Protein AF-A0A1M5CY40-F1 (afdb_monomer_lite)

Organism: NCBI:txid1121884

Radius of gyration: 31.07 Å; chains: 1; bounding box: 68×67×83 Å

Secondary structure (DSSP, 8-state):
---HHHHHHHHHHHHHHHHHHHHHHHHHHHHHHHHHHHHHHHTSHHHHHHHHHHHHHHHHHTTTTTT-HHHHHHHHHHHHHHHHHHHHHHHHHHHHHHHHHHHHHHHHHHH-TTS-TTSTTGGGS-HHHHHHHHHHHHHHHHHHHHS--TT----HHHHHHHHHHHHHHHHHHHHHHHHT-

pLDDT: mean 73.7, std 12.17, range [43.84, 93.0]

Sequence (181 aa):
MANPNNLEHNIEDEIRSEQIKKGKKGFKARFEKIAAAVTKVTGSSSAFLVAVAIILIWAFTGPIFHYSDTWQLVINTGTTIITFLMVFIIQQSQNKDSLAIQLKLNELIASDERASNRLIVVEDLTQDELELLKKFYIRLSDLAKTENDLHSSHSVDEASDLHQYKRNSHQARIELMKKKS

Foldseek 3Di:
DDDPVVVVVVVVVVVVVVVVVVVVVVVVVVLLVVLVVVCVQCPDPVNVVVVVVVVVVLVVCCVVVVVDPVSVCVVVVVVVVVVVVVVVSVVSVVVVVVVVVLVVVLVVLVPDQLRPNVVSCLPVDDPVRNVVVVVVVVVVVVVVVVPPDPPPRCTVVNVVVVVVVVVVVVVVVVVVVVVVD

Structure (mmCIF, N/CA/C/O backbone):
data_AF-A0A1M5CY40-F1
#
_entry.id   AF-A0A1M5CY40-F1
#
loop_
_atom_site.group_PDB
_atom_site.id
_atom_site.type_symbol
_atom_site.label_atom_id
_atom_site.label_alt_id
_atom_site.label_comp_id
_atom_site.label_asym_id
_atom_site.label_entity_id
_atom_site.label_seq_id
_atom_site.pdbx_PDB_ins_code
_atom_site.Cartn_x
_atom_site.Cartn_y
_atom_site.Cartn_z
_atom_site.occupancy
_atom_site.B_iso_or_equiv
_atom_site.auth_seq_id
_atom_site.auth_comp_id
_atom_site.auth_asym_id
_atom_site.auth_atom_id
_atom_site.pdbx_PDB_model_num
ATOM 1 N N . MET A 1 1 ? -27.998 46.187 10.636 1.00 48.25 1 MET A N 1
ATOM 2 C CA . MET A 1 1 ? -27.852 46.144 9.164 1.00 48.25 1 MET A CA 1
ATOM 3 C C . MET A 1 1 ? -26.594 45.354 8.851 1.00 48.25 1 MET A C 1
ATOM 5 O O . MET A 1 1 ? -25.534 45.754 9.312 1.00 48.25 1 MET A O 1
ATOM 9 N N . ALA A 1 2 ? -26.711 44.200 8.187 1.00 52.41 2 ALA A N 1
ATOM 10 C CA . ALA A 1 2 ? -25.548 43.425 7.751 1.00 52.41 2 ALA A CA 1
ATOM 11 C C . ALA A 1 2 ? -24.832 44.181 6.619 1.00 52.41 2 ALA A C 1
ATOM 13 O O . ALA A 1 2 ? -25.490 44.675 5.706 1.00 52.41 2 ALA A O 1
ATOM 14 N N . ASN A 1 3 ? -23.508 44.316 6.715 1.00 56.00 3 ASN A N 1
ATOM 15 C CA . ASN A 1 3 ? -22.678 44.965 5.702 1.00 56.00 3 ASN A CA 1
ATOM 16 C C . ASN A 1 3 ? -22.689 44.116 4.411 1.00 56.00 3 ASN A C 1
ATOM 18 O O . ASN A 1 3 ? -22.283 42.953 4.490 1.00 56.00 3 ASN A O 1
ATOM 22 N N . PRO A 1 4 ? -23.114 44.647 3.249 1.00 60.84 4 PRO A N 1
ATOM 23 C CA . PRO A 1 4 ? -23.177 43.883 1.998 1.00 60.84 4 PRO A CA 1
ATOM 24 C C . PRO A 1 4 ? -21.822 43.283 1.580 1.00 60.84 4 PRO A C 1
ATOM 26 O O . PRO A 1 4 ? -21.800 42.186 1.031 1.00 60.84 4 PRO A O 1
ATOM 29 N N . ASN A 1 5 ? -20.697 43.907 1.955 1.00 60.19 5 ASN A N 1
ATOM 30 C CA . ASN A 1 5 ? -19.352 43.387 1.665 1.00 60.19 5 ASN A CA 1
ATOM 31 C C . ASN A 1 5 ? -19.005 42.101 2.447 1.00 60.19 5 ASN A C 1
ATOM 33 O O . ASN A 1 5 ? -18.151 41.332 2.015 1.00 60.19 5 ASN A O 1
ATOM 37 N N . ASN A 1 6 ? -19.661 41.836 3.586 1.00 61.00 6 ASN A N 1
ATOM 38 C CA . ASN A 1 6 ? -19.432 40.612 4.368 1.00 61.00 6 ASN A CA 1
ATOM 39 C C . ASN A 1 6 ? -20.199 39.404 3.803 1.00 61.00 6 ASN A C 1
ATOM 41 O O . ASN A 1 6 ? -19.841 38.269 4.110 1.00 61.00 6 ASN A O 1
ATOM 45 N N . LEU A 1 7 ? -21.262 39.629 3.016 1.00 60.78 7 LEU A N 1
ATOM 46 C CA . LEU A 1 7 ? -22.018 38.539 2.394 1.00 60.78 7 LEU A CA 1
ATOM 47 C C . LEU A 1 7 ? -21.285 37.972 1.176 1.00 60.78 7 LEU A C 1
ATOM 49 O O . LEU A 1 7 ? -21.207 36.755 1.053 1.00 60.78 7 LEU A O 1
ATOM 53 N N . GLU A 1 8 ? -20.711 38.818 0.317 1.00 65.88 8 GLU A N 1
ATOM 54 C CA . GLU A 1 8 ? -19.953 38.340 -0.850 1.00 65.88 8 GLU A CA 1
ATOM 55 C C . GLU A 1 8 ? -18.696 37.565 -0.432 1.00 65.88 8 GLU A C 1
ATOM 57 O O . GLU A 1 8 ? -18.453 36.474 -0.944 1.00 65.88 8 GLU A O 1
ATOM 62 N N . HIS A 1 9 ? -17.963 38.050 0.578 1.00 64.06 9 HIS A N 1
ATOM 63 C CA . HIS A 1 9 ? -16.757 37.375 1.065 1.00 64.06 9 HIS A CA 1
ATOM 64 C C . HIS A 1 9 ? -17.046 35.984 1.668 1.00 64.06 9 HIS A C 1
ATOM 66 O O . HIS A 1 9 ? -16.339 35.024 1.365 1.00 64.06 9 HIS A O 1
ATOM 72 N N . ASN A 1 10 ? -18.131 35.836 2.442 1.00 71.06 10 ASN A N 1
ATOM 73 C CA . ASN A 1 10 ? -18.542 34.536 2.991 1.00 71.06 10 ASN A CA 1
ATOM 74 C C . ASN A 1 10 ? -18.986 33.544 1.902 1.00 71.06 10 ASN A C 1
ATOM 76 O O . ASN A 1 10 ? -18.723 32.348 2.023 1.00 71.06 10 ASN A O 1
ATOM 80 N N . ILE A 1 11 ? -19.652 34.024 0.846 1.00 75.12 11 ILE A N 1
ATOM 81 C CA . ILE A 1 11 ? -20.111 33.175 -0.262 1.00 75.12 11 ILE A CA 1
ATOM 82 C C . ILE A 1 11 ? -18.916 32.682 -1.090 1.00 75.12 11 ILE A C 1
ATOM 84 O O . ILE A 1 11 ? -18.871 31.507 -1.457 1.00 75.12 11 ILE A O 1
ATOM 88 N N . GLU A 1 12 ? -17.918 33.530 -1.348 1.00 76.06 12 GLU A N 1
ATOM 89 C CA . GLU A 1 12 ? -16.687 33.117 -2.034 1.00 76.06 12 GLU A CA 1
ATOM 90 C C . GLU A 1 12 ? -15.899 32.070 -1.236 1.00 76.06 12 GLU A C 1
ATOM 92 O O . GLU A 1 12 ? -15.433 31.080 -1.812 1.00 76.06 12 GLU A O 1
ATOM 97 N N . ASP A 1 13 ? -15.797 32.232 0.085 1.00 76.12 13 ASP A N 1
ATOM 98 C CA . ASP A 1 13 ? -15.122 31.272 0.962 1.00 76.12 13 ASP A CA 1
ATOM 99 C C . ASP A 1 13 ? -15.877 29.939 1.060 1.00 76.12 13 ASP A C 1
ATOM 101 O O . ASP A 1 13 ? -15.258 28.867 1.027 1.00 76.12 13 ASP A O 1
ATOM 105 N N . GLU A 1 14 ? -17.211 29.967 1.100 1.00 75.62 14 GLU A N 1
ATOM 106 C CA . GLU A 1 14 ? -18.039 28.762 1.103 1.00 75.62 14 GLU A CA 1
ATOM 107 C C . GLU A 1 14 ? -17.918 28.000 -0.226 1.00 75.62 14 GLU A C 1
ATOM 109 O O . GLU A 1 14 ? -17.617 26.800 -0.217 1.00 75.62 14 GLU A O 1
ATOM 114 N N . ILE A 1 15 ? -18.007 28.696 -1.368 1.00 77.25 15 ILE A N 1
ATOM 115 C CA . ILE A 1 15 ? -17.798 28.118 -2.705 1.00 77.25 15 ILE A CA 1
ATOM 116 C C . ILE A 1 15 ? -16.379 27.552 -2.827 1.00 77.25 15 ILE A C 1
ATOM 118 O O . ILE A 1 15 ? -16.199 26.423 -3.293 1.00 77.25 15 ILE A O 1
ATOM 122 N N . ARG A 1 16 ? -15.355 28.278 -2.367 1.00 75.50 16 ARG A N 1
ATOM 123 C CA . ARG A 1 16 ? -13.962 27.811 -2.374 1.00 75.50 16 ARG A CA 1
ATOM 124 C C . ARG A 1 16 ? -13.783 26.562 -1.509 1.00 75.50 16 ARG A C 1
ATOM 126 O O . ARG A 1 16 ? -13.096 25.627 -1.928 1.00 75.50 16 ARG A O 1
ATOM 133 N N . SER A 1 17 ? -14.421 26.503 -0.341 1.00 74.12 17 SER A N 1
ATOM 134 C CA . SER A 1 17 ? -14.363 25.347 0.560 1.00 74.12 17 SER A CA 1
ATOM 135 C C . SER A 1 17 ? -15.046 24.101 -0.030 1.00 74.12 17 SER A C 1
ATOM 137 O O . SER A 1 17 ? -14.496 22.996 0.050 1.00 74.12 17 SER A O 1
ATOM 139 N N . GLU A 1 18 ? -16.187 24.279 -0.704 1.00 72.31 18 GLU A N 1
ATOM 140 C CA . GLU A 1 18 ? -16.930 23.246 -1.438 1.00 72.31 18 GLU A CA 1
ATOM 141 C C . GLU A 1 18 ? -16.111 22.698 -2.618 1.00 72.31 18 GLU A C 1
ATOM 143 O O . GLU A 1 18 ? -15.979 21.480 -2.783 1.00 72.31 18 GLU A O 1
ATOM 148 N N . GLN A 1 19 ? -15.481 23.581 -3.401 1.00 72.00 19 GLN A N 1
ATOM 149 C CA . GLN A 1 19 ? -14.626 23.205 -4.533 1.00 72.00 19 GLN A CA 1
ATOM 150 C C . GLN A 1 19 ? -13.379 22.432 -4.072 1.00 72.00 19 GLN A C 1
ATOM 152 O O . GLN A 1 19 ? -13.057 21.379 -4.632 1.00 72.00 19 GLN A O 1
ATOM 157 N N . ILE A 1 20 ? -12.715 22.876 -2.996 1.00 73.44 20 ILE A N 1
ATOM 158 C CA . ILE A 1 20 ? -11.560 22.171 -2.412 1.00 73.44 20 ILE A CA 1
ATOM 159 C C . ILE A 1 20 ? -11.973 20.790 -1.877 1.00 73.44 20 ILE A C 1
ATOM 161 O O . ILE A 1 20 ? -11.262 19.803 -2.103 1.00 73.44 20 ILE A O 1
ATOM 165 N N . LYS A 1 21 ? -13.128 20.679 -1.204 1.00 68.94 21 LYS A N 1
ATOM 166 C CA . LYS A 1 21 ? -13.664 19.389 -0.730 1.00 68.94 21 LYS A CA 1
ATOM 167 C C . LYS A 1 21 ? -13.985 18.444 -1.888 1.00 68.94 21 LYS A C 1
ATOM 169 O O . LYS A 1 21 ? -13.629 17.265 -1.807 1.00 68.94 21 LYS A O 1
ATOM 174 N N . LYS A 1 22 ? -14.608 18.931 -2.968 1.00 68.06 22 LYS A N 1
ATOM 175 C CA . LYS A 1 22 ? -14.892 18.130 -4.174 1.00 68.06 22 LYS A CA 1
ATOM 176 C C . LYS A 1 22 ? -13.614 17.654 -4.861 1.00 68.06 22 LYS A C 1
ATOM 178 O O . LYS A 1 22 ? -13.514 16.466 -5.169 1.00 68.06 22 LYS A O 1
ATOM 183 N N . GLY A 1 23 ? -12.616 18.525 -5.021 1.00 70.06 23 GLY A N 1
ATOM 184 C CA . GLY A 1 23 ? -11.314 18.170 -5.596 1.00 70.06 23 GLY A CA 1
ATOM 185 C C . GLY A 1 23 ? -10.588 17.087 -4.792 1.00 70.06 23 GLY A C 1
ATOM 186 O O . GLY A 1 23 ? -10.154 16.078 -5.354 1.00 70.06 23 GLY A O 1
ATOM 187 N N . LYS A 1 24 ? -10.543 17.229 -3.459 1.00 69.31 24 LYS A N 1
ATOM 188 C CA . LYS A 1 24 ? -9.959 16.218 -2.558 1.00 69.31 24 LYS A CA 1
ATOM 189 C C . LYS A 1 24 ? -10.721 14.889 -2.595 1.00 69.31 24 LYS A C 1
ATOM 191 O O . LYS A 1 24 ? -10.084 13.838 -2.660 1.00 69.31 24 LYS A O 1
ATOM 196 N N . LYS A 1 25 ? -12.062 14.911 -2.606 1.00 71.31 25 LYS A N 1
ATOM 197 C CA . LYS A 1 25 ? -12.888 13.694 -2.746 1.00 71.31 25 LYS A CA 1
ATOM 198 C C . LYS A 1 25 ? -12.638 12.987 -4.081 1.00 71.31 25 LYS A C 1
ATOM 200 O O . LYS A 1 25 ? -12.481 11.770 -4.096 1.00 71.31 25 LYS A O 1
ATOM 205 N N . GLY A 1 26 ? -12.553 13.736 -5.181 1.00 77.31 26 GLY A N 1
ATOM 206 C CA . GLY A 1 26 ? -12.297 13.189 -6.515 1.00 77.31 26 GLY A CA 1
ATOM 207 C C . GLY A 1 26 ? -10.915 12.544 -6.639 1.00 77.31 26 GLY A C 1
ATOM 208 O O . GLY A 1 26 ? -10.803 11.418 -7.125 1.00 77.31 26 GLY A O 1
ATOM 209 N N . PHE A 1 27 ? -9.868 13.216 -6.151 1.00 79.12 27 PHE A N 1
ATOM 210 C CA . PHE A 1 27 ? -8.512 12.661 -6.140 1.00 79.12 27 PHE A CA 1
ATOM 211 C C . PHE A 1 27 ? -8.423 11.401 -5.275 1.00 79.12 27 PHE A C 1
ATOM 213 O O . PHE A 1 27 ? -7.937 10.376 -5.750 1.00 79.12 27 PHE A O 1
ATOM 220 N N . LYS A 1 28 ? -8.972 11.440 -4.051 1.00 77.25 28 LYS A N 1
ATOM 221 C CA . LYS A 1 28 ? -9.004 10.285 -3.146 1.00 77.25 28 LYS A CA 1
ATOM 222 C C . LYS A 1 28 ? -9.716 9.096 -3.794 1.00 77.25 28 LYS A C 1
ATOM 224 O O . LYS A 1 28 ? -9.149 8.015 -3.852 1.00 77.25 28 LYS A O 1
ATOM 229 N N . ALA A 1 29 ? -10.898 9.298 -4.377 1.00 80.62 29 ALA A N 1
ATOM 230 C CA . ALA A 1 29 ? -11.647 8.225 -5.034 1.00 80.62 29 ALA A CA 1
ATOM 231 C C . ALA A 1 29 ? -10.897 7.609 -6.232 1.00 80.62 29 ALA A C 1
ATOM 233 O O . ALA A 1 29 ? -10.952 6.398 -6.448 1.00 80.62 29 ALA A O 1
ATOM 234 N N . ARG A 1 30 ? -10.182 8.421 -7.021 1.00 81.00 30 ARG A N 1
ATOM 235 C CA . ARG A 1 30 ? -9.355 7.924 -8.133 1.00 81.00 30 ARG A CA 1
ATOM 236 C C . ARG A 1 30 ? -8.141 7.151 -7.631 1.00 81.00 30 ARG A C 1
ATOM 238 O O . ARG A 1 30 ? -7.876 6.069 -8.143 1.00 81.00 30 ARG A O 1
ATOM 245 N N . PHE A 1 31 ? -7.446 7.682 -6.629 1.00 80.12 31 PHE A N 1
ATOM 246 C CA . PHE A 1 31 ? -6.312 7.013 -6.000 1.00 80.12 31 PHE A CA 1
ATOM 247 C C . PHE A 1 31 ? -6.728 5.671 -5.395 1.00 80.12 31 PHE A C 1
ATOM 249 O O . PHE A 1 31 ? -6.074 4.666 -5.631 1.00 80.12 31 PHE A O 1
ATOM 256 N N . GLU A 1 32 ? -7.873 5.620 -4.716 1.00 79.31 32 GLU A N 1
ATOM 257 C CA . GLU A 1 32 ? -8.430 4.387 -4.164 1.00 79.31 32 GLU A CA 1
ATOM 258 C C . GLU A 1 32 ? -8.754 3.342 -5.241 1.00 79.31 32 GLU A C 1
ATOM 260 O O . GLU A 1 32 ? -8.458 2.164 -5.049 1.00 79.31 32 GLU A O 1
ATOM 265 N N . LYS A 1 33 ? -9.327 3.754 -6.382 1.00 81.12 33 LYS A N 1
ATOM 266 C CA . LYS A 1 33 ? -9.580 2.849 -7.516 1.00 81.12 33 LYS A CA 1
ATOM 267 C C . LYS A 1 33 ? -8.284 2.316 -8.124 1.00 81.12 33 LYS A C 1
ATOM 269 O O . LYS A 1 33 ? -8.211 1.132 -8.439 1.00 81.12 33 LYS A O 1
ATOM 274 N N . ILE A 1 34 ? -7.275 3.174 -8.283 1.00 82.06 34 ILE A N 1
ATOM 275 C CA . ILE A 1 34 ? -5.963 2.783 -8.812 1.00 82.06 34 ILE A CA 1
ATOM 276 C C . ILE A 1 34 ? -5.267 1.837 -7.835 1.00 82.06 34 ILE A C 1
ATOM 278 O O . ILE A 1 34 ? -4.822 0.780 -8.257 1.00 82.06 34 ILE A O 1
ATOM 282 N N . ALA A 1 35 ? -5.227 2.169 -6.545 1.00 79.75 35 ALA A N 1
ATOM 283 C CA . ALA A 1 35 ? -4.622 1.327 -5.520 1.00 79.75 35 ALA A CA 1
ATOM 284 C C . ALA A 1 35 ? -5.275 -0.062 -5.490 1.00 79.75 35 ALA A C 1
ATOM 286 O O . ALA A 1 35 ? -4.572 -1.061 -5.578 1.00 79.75 35 ALA A O 1
ATOM 287 N N . ALA A 1 36 ? -6.611 -0.137 -5.485 1.00 78.88 36 ALA A N 1
ATOM 288 C CA . ALA A 1 36 ? -7.328 -1.411 -5.521 1.00 78.88 36 ALA A CA 1
ATOM 289 C C . ALA A 1 36 ? -7.040 -2.222 -6.798 1.00 78.88 36 ALA A C 1
ATOM 291 O O . ALA A 1 36 ? -6.854 -3.437 -6.734 1.00 78.88 36 ALA A O 1
ATOM 292 N N . ALA A 1 37 ? -6.980 -1.562 -7.960 1.00 80.19 37 ALA A N 1
ATOM 293 C CA . ALA A 1 37 ? -6.647 -2.216 -9.222 1.00 80.19 37 ALA A CA 1
ATOM 294 C C . ALA A 1 37 ? -5.202 -2.731 -9.234 1.00 80.19 37 ALA A C 1
ATOM 296 O O . ALA A 1 37 ? -4.975 -3.877 -9.614 1.00 80.19 37 ALA A O 1
ATOM 297 N N . VAL A 1 38 ? -4.244 -1.916 -8.779 1.00 80.38 38 VAL A N 1
ATOM 298 C CA . VAL A 1 38 ? -2.833 -2.297 -8.682 1.00 80.38 38 VAL A CA 1
ATOM 299 C C . VAL A 1 38 ? -2.688 -3.481 -7.739 1.00 80.38 38 VAL A C 1
ATOM 301 O O . VAL A 1 38 ? -2.195 -4.501 -8.195 1.00 80.38 38 VAL A O 1
ATOM 304 N N . THR A 1 39 ? -3.199 -3.410 -6.505 1.00 78.94 39 THR A N 1
ATOM 305 C CA . THR A 1 39 ? -3.135 -4.512 -5.527 1.00 78.94 39 THR A CA 1
ATOM 306 C C . THR A 1 39 ? -3.729 -5.810 -6.079 1.00 78.94 39 THR A C 1
ATOM 308 O O . THR A 1 39 ? -3.145 -6.880 -5.916 1.00 78.94 39 THR A O 1
ATOM 311 N N . LYS A 1 40 ? -4.865 -5.735 -6.788 1.00 79.62 40 LYS A N 1
ATOM 312 C CA . LYS A 1 40 ? -5.484 -6.910 -7.417 1.00 79.62 40 LYS A CA 1
ATOM 313 C C . LYS A 1 40 ? -4.603 -7.507 -8.516 1.00 79.62 40 LYS A C 1
ATOM 315 O O . LYS A 1 40 ? -4.522 -8.727 -8.638 1.00 79.62 40 LYS A O 1
ATOM 320 N N . VAL A 1 41 ? -3.974 -6.661 -9.329 1.00 79.56 41 VAL A N 1
ATOM 321 C CA . VAL A 1 41 ? -3.094 -7.106 -10.411 1.00 79.56 41 VAL A CA 1
ATOM 322 C C . VAL A 1 41 ? -1.806 -7.684 -9.835 1.00 79.56 41 VAL A C 1
ATOM 324 O O . VAL A 1 41 ? -1.514 -8.840 -10.125 1.00 79.56 41 VAL A O 1
ATOM 327 N N . THR A 1 42 ? -1.074 -6.957 -8.985 1.00 78.88 42 THR A N 1
ATOM 328 C CA . THR A 1 42 ? 0.197 -7.425 -8.402 1.00 78.88 42 THR A CA 1
ATOM 329 C C . THR A 1 42 ? 0.043 -8.654 -7.509 1.00 78.88 42 THR A C 1
ATOM 331 O O . THR A 1 42 ? 0.986 -9.431 -7.418 1.00 78.88 42 THR A O 1
ATOM 334 N N . GLY A 1 43 ? -1.126 -8.881 -6.902 1.00 73.81 43 GLY A N 1
ATOM 335 C CA . GLY A 1 43 ? -1.415 -10.098 -6.134 1.00 73.81 43 GLY A CA 1
ATOM 336 C C . GLY A 1 43 ? -1.767 -11.337 -6.973 1.00 73.81 43 GLY A C 1
ATOM 337 O O . GLY A 1 43 ? -1.904 -12.425 -6.419 1.00 73.81 43 GLY A O 1
ATOM 338 N N . SER A 1 44 ? -1.944 -11.207 -8.292 1.00 83.12 44 SER A N 1
ATOM 339 C CA . SER A 1 44 ? -2.350 -12.320 -9.163 1.00 83.12 44 SER A CA 1
ATOM 340 C C . SER A 1 44 ? -1.165 -13.175 -9.635 1.00 83.12 44 SER A C 1
ATOM 342 O O . SER A 1 44 ? -0.093 -12.657 -9.952 1.00 83.12 44 SER A O 1
ATOM 344 N N . SER A 1 45 ? -1.375 -14.488 -9.794 1.00 82.50 45 SER A N 1
ATOM 345 C CA . SER A 1 45 ? -0.359 -15.410 -10.337 1.00 82.50 45 SER A CA 1
ATOM 346 C C . SER A 1 45 ? 0.125 -15.010 -11.739 1.00 82.50 45 SER A C 1
ATOM 348 O O . SER A 1 45 ? 1.289 -15.207 -12.078 1.00 82.50 45 SER A O 1
ATOM 350 N N . SER A 1 46 ? -0.743 -14.391 -12.546 1.00 83.50 46 SER A N 1
ATOM 351 C CA . SER A 1 46 ? -0.390 -13.853 -13.864 1.00 83.50 46 SER A CA 1
ATOM 352 C C . SER A 1 46 ? 0.597 -12.686 -13.797 1.00 83.50 46 SER A C 1
ATOM 354 O O . SER A 1 46 ? 1.476 -12.591 -14.649 1.00 83.50 46 SER A O 1
ATOM 356 N N . ALA A 1 47 ? 0.497 -11.809 -12.793 1.00 85.62 47 ALA A N 1
ATOM 357 C CA . ALA A 1 47 ? 1.412 -10.675 -12.670 1.00 85.62 47 ALA A CA 1
ATOM 358 C C . ALA A 1 47 ? 2.826 -11.110 -12.289 1.00 85.62 47 ALA A C 1
ATOM 360 O O . ALA A 1 47 ? 3.789 -10.535 -12.790 1.00 85.62 47 ALA A O 1
ATOM 361 N N . PHE A 1 48 ? 2.957 -12.161 -11.475 1.00 84.38 48 PHE A N 1
ATOM 362 C CA . PHE A 1 48 ? 4.256 -12.764 -11.189 1.00 84.38 48 PHE A CA 1
ATOM 363 C C . PHE A 1 48 ? 4.934 -13.263 -12.471 1.00 84.38 48 PHE A C 1
ATOM 365 O O . PHE A 1 48 ? 6.097 -12.951 -12.718 1.00 84.38 48 PHE A O 1
ATOM 372 N N . LEU A 1 49 ? 4.191 -13.967 -13.331 1.00 89.75 49 LEU A N 1
ATOM 373 C CA . LEU A 1 49 ? 4.723 -14.471 -14.598 1.00 89.75 49 LEU A CA 1
ATOM 374 C C . LEU A 1 49 ? 5.178 -13.331 -15.525 1.00 89.75 49 LEU A C 1
ATOM 376 O O . LEU A 1 49 ? 6.247 -13.410 -16.126 1.00 89.75 49 LEU A O 1
ATOM 380 N N . VAL A 1 50 ? 4.400 -12.247 -15.598 1.00 88.94 50 VAL A N 1
ATOM 381 C CA . VAL A 1 50 ? 4.759 -11.040 -16.362 1.00 88.94 50 VAL A CA 1
ATOM 382 C C . VAL A 1 50 ? 6.006 -10.366 -15.784 1.00 88.94 50 VAL A C 1
ATOM 384 O O . VAL A 1 50 ? 6.897 -9.996 -16.543 1.00 88.94 50 VAL A O 1
ATOM 387 N N . ALA A 1 51 ? 6.112 -10.240 -14.459 1.00 86.81 51 ALA A N 1
ATOM 388 C CA . ALA A 1 51 ? 7.285 -9.658 -13.808 1.00 86.81 51 ALA A CA 1
ATOM 389 C C . ALA A 1 51 ? 8.557 -10.471 -14.098 1.00 86.81 51 ALA A C 1
ATOM 391 O O . ALA A 1 51 ? 9.585 -9.902 -14.461 1.00 86.81 51 ALA A O 1
ATOM 392 N N . VAL A 1 52 ? 8.472 -11.803 -14.022 1.00 91.44 52 VAL A N 1
ATOM 393 C CA . VAL A 1 52 ? 9.577 -12.699 -14.388 1.00 91.44 52 VAL A CA 1
ATOM 394 C C . VAL A 1 52 ? 9.946 -12.536 -15.863 1.00 91.44 52 VAL A C 1
ATOM 396 O O . VAL A 1 52 ? 11.125 -12.401 -16.180 1.00 91.44 52 VAL A O 1
ATOM 399 N N . ALA A 1 53 ? 8.965 -12.476 -16.768 1.00 92.62 53 ALA A N 1
ATOM 400 C CA . ALA A 1 53 ? 9.222 -12.259 -18.191 1.00 92.62 53 ALA A CA 1
ATOM 401 C C . ALA A 1 53 ? 9.936 -10.922 -18.459 1.00 92.62 53 ALA A C 1
ATOM 403 O O . ALA A 1 53 ? 10.873 -10.882 -19.254 1.00 92.62 53 ALA A O 1
ATOM 404 N N . ILE A 1 54 ? 9.549 -9.846 -17.766 1.00 90.62 54 ILE A N 1
ATOM 405 C CA . ILE A 1 54 ? 10.214 -8.537 -17.860 1.00 90.62 54 ILE A CA 1
ATOM 406 C C . ILE A 1 54 ? 11.680 -8.637 -17.420 1.00 90.62 54 ILE A C 1
ATOM 408 O O . ILE A 1 54 ? 12.559 -8.151 -18.132 1.00 90.62 54 ILE A O 1
ATOM 412 N N . ILE A 1 55 ? 11.957 -9.300 -16.291 1.00 90.69 55 ILE A N 1
ATOM 413 C CA . ILE A 1 55 ? 13.327 -9.505 -15.793 1.00 90.69 55 ILE A CA 1
ATOM 414 C C . ILE A 1 55 ? 14.155 -10.313 -16.799 1.00 90.69 55 ILE A C 1
ATOM 416 O O . ILE A 1 55 ? 15.304 -9.965 -17.064 1.00 90.69 55 ILE A O 1
ATOM 420 N N . LEU A 1 56 ? 13.572 -11.354 -17.401 1.00 93.00 56 LEU A N 1
ATOM 421 C CA . LEU A 1 56 ? 14.243 -12.163 -18.418 1.00 93.00 56 LEU A CA 1
ATOM 422 C C . LEU A 1 56 ? 14.558 -11.349 -19.679 1.00 93.00 56 LEU A C 1
ATOM 424 O O . LEU A 1 56 ? 15.695 -11.373 -20.141 1.00 93.00 56 LEU A O 1
ATOM 428 N N . ILE A 1 57 ? 13.594 -10.594 -20.216 1.00 92.00 57 ILE A N 1
ATOM 429 C CA . ILE A 1 57 ? 13.801 -9.731 -21.394 1.00 92.00 57 ILE A CA 1
ATOM 430 C C . ILE A 1 57 ? 14.905 -8.705 -21.125 1.00 92.00 57 ILE A C 1
ATOM 432 O O . ILE A 1 57 ? 15.783 -8.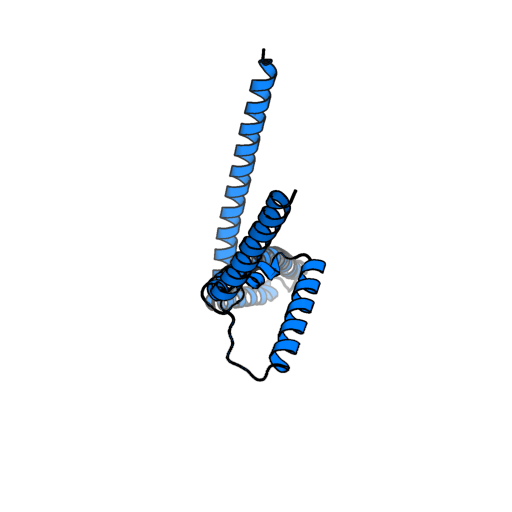492 -21.965 1.00 92.00 57 ILE A O 1
ATOM 436 N N . TRP A 1 58 ? 14.887 -8.087 -19.944 1.00 89.56 58 TRP A N 1
ATOM 437 C CA . TRP A 1 58 ? 15.935 -7.165 -19.529 1.00 89.56 58 TRP A CA 1
ATOM 438 C C . TRP A 1 58 ? 17.302 -7.863 -19.472 1.00 89.56 58 TRP A C 1
ATOM 440 O O . TRP A 1 58 ? 18.251 -7.393 -20.096 1.00 89.56 58 TRP A O 1
ATOM 450 N N . ALA A 1 59 ? 17.397 -9.033 -18.833 1.00 88.75 59 ALA A N 1
ATOM 451 C CA . ALA A 1 59 ? 18.639 -9.801 -18.745 1.00 88.75 59 ALA A CA 1
ATOM 452 C C . ALA A 1 59 ? 19.193 -10.192 -20.128 1.00 88.75 59 ALA A C 1
ATOM 454 O O . ALA A 1 59 ? 20.394 -10.061 -20.365 1.00 88.75 59 ALA A O 1
ATOM 455 N N . PHE A 1 60 ? 18.329 -10.603 -21.064 1.00 92.12 60 PHE A N 1
ATOM 456 C CA . PHE A 1 60 ? 18.716 -10.950 -22.438 1.00 92.12 60 PHE A CA 1
ATOM 457 C C . PHE A 1 60 ? 19.105 -9.745 -23.296 1.00 92.12 60 PHE A C 1
ATOM 459 O O . PHE A 1 60 ? 19.868 -9.898 -24.248 1.00 92.12 60 PHE A O 1
ATOM 466 N N . THR A 1 61 ? 18.617 -8.546 -22.976 1.00 89.12 61 THR A N 1
ATOM 467 C CA . THR A 1 61 ? 19.067 -7.314 -23.641 1.00 89.12 61 THR A CA 1
ATOM 468 C C . THR A 1 61 ? 20.411 -6.817 -23.094 1.00 89.12 61 THR A C 1
ATOM 470 O O . THR A 1 61 ? 21.109 -6.091 -23.797 1.00 89.12 61 THR A O 1
ATOM 473 N N . GLY A 1 62 ? 20.844 -7.270 -21.912 1.00 87.81 62 GLY A N 1
ATOM 474 C CA . GLY A 1 62 ? 22.139 -6.925 -21.303 1.00 87.81 62 GLY A CA 1
ATOM 475 C C . GLY A 1 62 ? 23.371 -7.129 -22.200 1.00 87.81 62 GLY A C 1
ATOM 476 O O . GLY A 1 62 ? 24.139 -6.178 -22.357 1.00 87.81 62 GLY A O 1
ATOM 477 N N . PRO A 1 63 ? 23.553 -8.295 -22.854 1.00 87.38 63 PRO A N 1
ATOM 478 C CA . PRO A 1 63 ? 24.657 -8.537 -23.786 1.00 87.38 63 PRO A CA 1
ATOM 479 C C . PRO A 1 63 ? 24.709 -7.558 -24.965 1.00 87.38 63 PRO A C 1
ATOM 481 O O . PRO A 1 63 ? 25.793 -7.154 -25.375 1.00 87.38 63 PRO A O 1
ATOM 484 N N . ILE A 1 64 ? 23.551 -7.124 -25.481 1.00 89.94 64 ILE A N 1
ATOM 485 C CA . ILE A 1 64 ? 23.470 -6.148 -26.583 1.00 89.94 64 ILE A CA 1
ATOM 486 C C . ILE A 1 64 ? 24.034 -4.797 -26.121 1.00 89.94 64 ILE A C 1
ATOM 488 O O . ILE A 1 64 ? 24.813 -4.158 -26.826 1.00 89.94 64 ILE A O 1
ATOM 492 N N . PHE A 1 65 ? 23.706 -4.393 -24.893 1.00 84.56 65 PHE A N 1
ATOM 493 C CA . PHE A 1 65 ? 24.168 -3.146 -24.277 1.00 84.56 65 PHE A CA 1
ATOM 494 C C . PHE A 1 65 ? 25.482 -3.284 -23.498 1.00 84.56 65 PHE A C 1
ATOM 496 O O . PHE A 1 65 ? 25.841 -2.365 -22.759 1.00 84.56 65 PHE A O 1
ATOM 503 N N . HIS A 1 66 ? 26.188 -4.411 -23.650 1.00 87.12 66 HIS A N 1
ATOM 504 C CA . HIS A 1 66 ? 27.477 -4.686 -23.008 1.00 87.12 66 HIS A CA 1
ATOM 505 C C . HIS A 1 66 ? 27.441 -4.523 -21.478 1.00 87.12 66 HIS A C 1
ATOM 507 O O . HIS A 1 66 ? 28.440 -4.153 -20.869 1.00 87.12 66 HIS A O 1
ATOM 513 N N . TYR A 1 67 ? 26.278 -4.760 -20.858 1.00 83.44 67 TYR A N 1
ATOM 514 C CA . TYR A 1 67 ? 26.051 -4.535 -19.425 1.00 83.44 67 TYR A CA 1
ATOM 515 C C . TYR A 1 67 ? 26.472 -3.133 -18.938 1.00 83.44 67 TYR A C 1
ATOM 517 O O . TYR A 1 67 ? 26.950 -2.980 -17.813 1.00 83.44 67 TYR A O 1
ATOM 525 N N . SER A 1 68 ? 26.287 -2.114 -19.784 1.00 88.19 68 SER A N 1
ATOM 526 C CA . SER A 1 68 ? 26.690 -0.730 -19.505 1.00 88.19 68 SER A CA 1
ATOM 527 C C . SER A 1 68 ? 26.069 -0.146 -18.231 1.00 88.19 68 SER A C 1
ATOM 529 O O . SER A 1 68 ? 24.987 -0.548 -17.792 1.00 88.19 68 SER A O 1
ATOM 531 N N . ASP A 1 69 ? 26.714 0.888 -17.688 1.00 89.25 69 ASP A N 1
ATOM 532 C CA . ASP A 1 69 ? 26.229 1.616 -16.510 1.00 89.25 69 ASP A CA 1
ATOM 533 C C . ASP A 1 69 ? 24.813 2.171 -16.717 1.00 89.25 69 ASP A C 1
ATOM 535 O O . ASP A 1 69 ? 23.988 2.134 -15.808 1.00 89.25 69 ASP A O 1
ATOM 539 N N . THR A 1 70 ? 24.479 2.620 -17.932 1.00 87.12 70 THR A N 1
ATOM 540 C CA . THR A 1 70 ? 23.129 3.098 -18.264 1.00 87.12 70 THR A CA 1
ATOM 541 C C . THR A 1 70 ? 22.095 1.972 -18.213 1.00 87.12 70 THR A C 1
ATOM 543 O O . THR A 1 70 ? 20.985 2.181 -17.726 1.00 87.12 70 THR A O 1
ATOM 546 N N . TRP A 1 71 ? 22.444 0.765 -18.665 1.00 88.75 71 TRP A N 1
ATOM 547 C CA . TRP A 1 71 ? 21.545 -0.393 -18.639 1.00 88.75 71 TRP A CA 1
ATOM 548 C C . TRP A 1 71 ? 21.229 -0.848 -17.203 1.00 88.75 71 TRP A C 1
ATOM 550 O O . TRP A 1 71 ? 20.075 -1.162 -16.894 1.00 88.75 71 TRP A O 1
ATOM 560 N N . GLN A 1 72 ? 22.220 -0.807 -16.306 1.00 88.19 72 GLN A N 1
ATOM 561 C CA . GLN A 1 72 ? 22.029 -1.077 -14.874 1.00 88.19 72 GLN A CA 1
ATOM 562 C C . GLN A 1 72 ? 21.267 0.058 -14.174 1.00 88.19 72 GLN A C 1
ATOM 564 O O . GLN A 1 72 ? 20.374 -0.190 -13.360 1.00 88.19 72 GLN A O 1
ATOM 569 N N . LEU A 1 73 ? 21.579 1.313 -14.513 1.00 88.94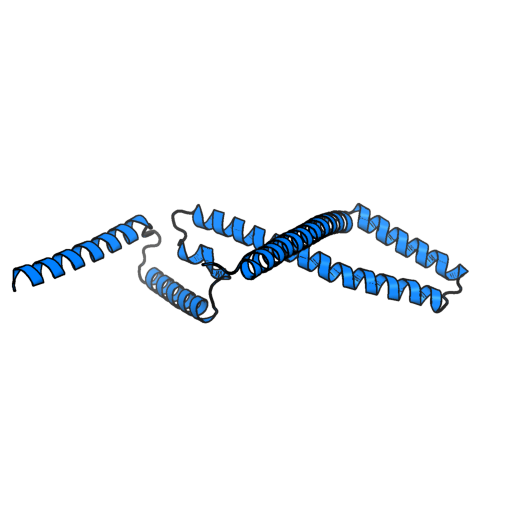 73 LEU A N 1
ATOM 570 C CA . LEU A 1 73 ? 20.922 2.495 -13.955 1.00 88.94 73 LEU A CA 1
ATOM 571 C C . LEU A 1 73 ? 19.416 2.471 -14.224 1.00 88.94 73 LEU A C 1
ATOM 573 O O . LEU A 1 73 ? 18.633 2.705 -13.309 1.00 88.94 73 LEU A O 1
ATOM 577 N N . VAL A 1 74 ? 18.996 2.124 -15.444 1.00 88.19 74 VAL A N 1
ATOM 578 C CA . VAL A 1 74 ? 17.573 2.083 -15.814 1.00 88.19 74 VAL A CA 1
ATOM 579 C C . VAL A 1 74 ? 16.775 1.144 -14.906 1.00 88.19 74 VAL A C 1
ATOM 581 O O . VAL A 1 74 ? 15.708 1.539 -14.428 1.00 88.19 74 VAL A O 1
ATOM 584 N N . ILE A 1 75 ? 17.275 -0.063 -14.607 1.00 88.69 75 ILE A N 1
ATOM 585 C CA . ILE A 1 75 ? 16.524 -0.994 -13.751 1.00 88.69 75 ILE A CA 1
ATOM 586 C C . ILE A 1 75 ? 16.569 -0.600 -12.278 1.00 88.69 75 ILE A C 1
ATOM 588 O O . ILE A 1 75 ? 15.549 -0.693 -11.594 1.00 88.69 75 ILE A O 1
ATOM 592 N N . ASN A 1 76 ? 17.716 -0.120 -11.792 1.00 89.56 76 ASN A N 1
ATOM 593 C CA . ASN A 1 76 ? 17.874 0.278 -10.397 1.00 89.56 76 ASN A CA 1
ATOM 594 C C . ASN A 1 76 ? 17.010 1.503 -10.088 1.00 89.56 76 ASN A C 1
ATOM 596 O O . ASN A 1 76 ? 16.257 1.510 -9.111 1.00 89.56 76 ASN A O 1
ATOM 600 N N . THR A 1 77 ? 17.042 2.516 -10.955 1.00 91.94 77 THR A N 1
ATOM 601 C CA . THR A 1 77 ? 16.208 3.712 -10.822 1.00 91.94 77 THR A CA 1
ATOM 602 C C . THR A 1 77 ? 14.729 3.376 -11.004 1.00 91.94 77 THR A C 1
ATOM 604 O O . THR A 1 77 ? 13.908 3.797 -10.188 1.00 91.94 77 THR A O 1
ATOM 607 N N . GLY A 1 78 ? 14.376 2.570 -12.010 1.00 90.00 78 GLY A N 1
ATOM 608 C CA . GLY A 1 78 ? 12.989 2.170 -12.259 1.00 90.00 78 GLY A CA 1
ATOM 609 C C . GLY A 1 78 ? 12.383 1.396 -11.090 1.00 90.00 78 GLY A C 1
ATOM 610 O O . GLY A 1 78 ? 11.318 1.755 -10.587 1.00 90.00 78 GLY A O 1
ATOM 611 N N . THR A 1 79 ? 13.096 0.386 -10.593 1.00 90.50 79 THR A N 1
ATOM 612 C CA . THR A 1 79 ? 12.643 -0.429 -9.458 1.00 90.50 79 THR A CA 1
ATOM 613 C C . THR A 1 79 ? 12.532 0.405 -8.188 1.00 90.50 79 THR A C 1
ATOM 615 O O . THR A 1 79 ? 11.567 0.242 -7.446 1.00 90.50 79 THR A O 1
ATOM 618 N N . THR A 1 80 ? 13.453 1.344 -7.951 1.00 92.38 80 THR A N 1
ATOM 619 C CA . THR A 1 80 ? 13.395 2.243 -6.786 1.00 92.38 80 THR A CA 1
ATOM 620 C C . THR A 1 80 ? 12.144 3.121 -6.815 1.00 92.38 80 THR A C 1
ATOM 622 O O . THR A 1 80 ? 11.430 3.195 -5.816 1.00 92.38 80 THR A O 1
ATOM 625 N N . ILE A 1 81 ? 11.828 3.738 -7.960 1.00 92.38 81 ILE A N 1
ATOM 626 C CA . ILE A 1 81 ? 10.614 4.555 -8.118 1.00 92.38 81 ILE A CA 1
ATOM 627 C C . ILE A 1 81 ? 9.362 3.697 -7.909 1.00 92.38 81 ILE A C 1
ATOM 629 O O . ILE A 1 81 ? 8.472 4.082 -7.151 1.00 92.38 81 ILE A O 1
ATOM 633 N N . ILE A 1 82 ? 9.299 2.522 -8.544 1.00 89.19 82 ILE A N 1
ATOM 634 C CA . ILE A 1 82 ? 8.164 1.599 -8.404 1.00 89.19 82 ILE A CA 1
ATOM 635 C C . ILE A 1 82 ? 7.997 1.177 -6.946 1.00 89.19 82 ILE A C 1
ATOM 637 O O . ILE A 1 82 ? 6.888 1.225 -6.425 1.00 89.19 82 ILE A O 1
ATOM 641 N N . THR A 1 83 ? 9.085 0.812 -6.273 1.00 90.88 83 THR A N 1
ATOM 642 C CA . THR A 1 83 ? 9.070 0.389 -4.868 1.00 90.88 83 THR A CA 1
ATOM 643 C C . THR A 1 83 ? 8.590 1.518 -3.964 1.00 90.88 83 THR A C 1
ATOM 645 O O . THR A 1 83 ? 7.717 1.301 -3.126 1.00 90.88 83 THR A O 1
ATOM 648 N N . PHE A 1 84 ? 9.090 2.739 -4.169 1.00 91.31 84 PHE A N 1
ATOM 649 C CA . PHE A 1 84 ? 8.647 3.916 -3.424 1.00 91.31 84 PHE A CA 1
ATOM 650 C C . PHE A 1 84 ? 7.139 4.150 -3.583 1.00 91.31 84 PHE A C 1
ATOM 652 O O . PHE A 1 84 ? 6.429 4.315 -2.594 1.00 91.31 84 PHE A O 1
ATOM 659 N N . LEU A 1 85 ? 6.623 4.084 -4.814 1.00 87.12 85 LEU A N 1
ATOM 660 C CA . LEU A 1 85 ? 5.184 4.184 -5.078 1.00 87.12 85 LEU A CA 1
ATOM 661 C C . LEU A 1 85 ? 4.397 3.019 -4.463 1.00 87.12 85 LEU A C 1
ATOM 663 O O . LEU A 1 85 ? 3.306 3.218 -3.926 1.00 87.12 85 LEU A O 1
ATOM 667 N N . MET A 1 86 ? 4.948 1.809 -4.511 1.00 85.81 86 MET A N 1
ATOM 668 C CA . MET A 1 86 ? 4.314 0.601 -3.997 1.00 85.81 86 MET A CA 1
ATOM 669 C C . MET A 1 86 ? 4.115 0.659 -2.484 1.00 85.81 86 MET A C 1
ATOM 671 O O . MET A 1 86 ? 3.060 0.240 -2.017 1.00 85.81 86 MET A O 1
ATOM 675 N N . VAL A 1 87 ? 5.048 1.244 -1.726 1.00 88.19 87 VAL A N 1
ATOM 676 C CA . VAL A 1 87 ? 4.881 1.463 -0.278 1.00 88.19 87 VAL A CA 1
ATOM 677 C C . VAL A 1 87 ? 3.617 2.278 0.012 1.00 88.19 87 VAL A C 1
ATOM 679 O O . VAL A 1 87 ? 2.809 1.861 0.839 1.00 88.19 87 VAL A O 1
ATOM 682 N N . PHE A 1 88 ? 3.374 3.377 -0.708 1.00 83.62 88 PHE A N 1
ATOM 683 C CA . PHE A 1 88 ? 2.157 4.180 -0.517 1.00 83.62 88 PHE A CA 1
ATOM 684 C C . PHE A 1 88 ? 0.883 3.443 -0.939 1.00 83.62 88 PHE A C 1
ATOM 686 O O . PHE A 1 88 ? -0.146 3.556 -0.271 1.00 83.62 88 PHE A O 1
ATOM 693 N N . ILE A 1 89 ? 0.937 2.678 -2.034 1.00 81.25 89 ILE A N 1
ATOM 694 C CA . ILE A 1 89 ? -0.204 1.875 -2.500 1.00 81.25 89 ILE A CA 1
ATOM 695 C C . ILE A 1 89 ? -0.559 0.801 -1.467 1.00 81.25 89 ILE A C 1
ATOM 697 O O . ILE A 1 89 ? -1.730 0.652 -1.111 1.00 81.25 89 ILE A O 1
ATOM 701 N N . ILE A 1 90 ? 0.445 0.092 -0.949 1.00 83.12 90 ILE A N 1
ATOM 702 C CA . ILE A 1 90 ? 0.275 -0.931 0.084 1.00 83.12 90 ILE A CA 1
ATOM 703 C C . ILE A 1 90 ? -0.285 -0.300 1.358 1.00 83.12 90 ILE A C 1
ATOM 705 O O . ILE A 1 90 ? -1.288 -0.791 1.864 1.00 83.12 90 ILE A O 1
ATOM 709 N N . GLN A 1 91 ? 0.286 0.810 1.835 1.00 78.12 91 GLN A N 1
ATOM 710 C CA . GLN A 1 91 ? -0.205 1.514 3.025 1.00 78.12 91 GLN A CA 1
ATOM 711 C C . GLN A 1 91 ? -1.668 1.952 2.872 1.00 78.12 91 GLN A C 1
ATOM 713 O O . GLN A 1 91 ? -2.458 1.800 3.800 1.00 78.12 91 GLN A O 1
ATOM 718 N N . GLN A 1 92 ? -2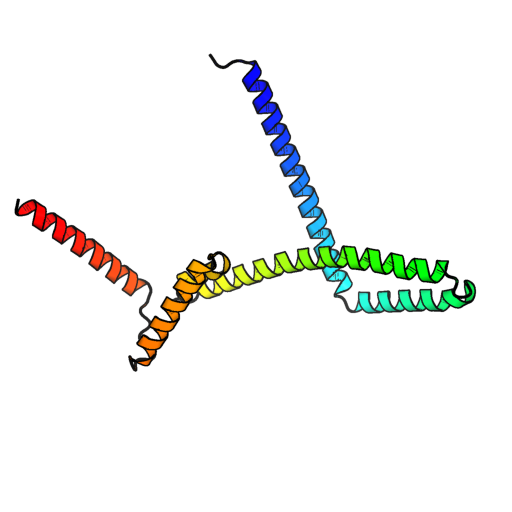.068 2.448 1.696 1.00 78.62 92 GLN A N 1
ATOM 719 C CA . GLN A 1 92 ? -3.460 2.820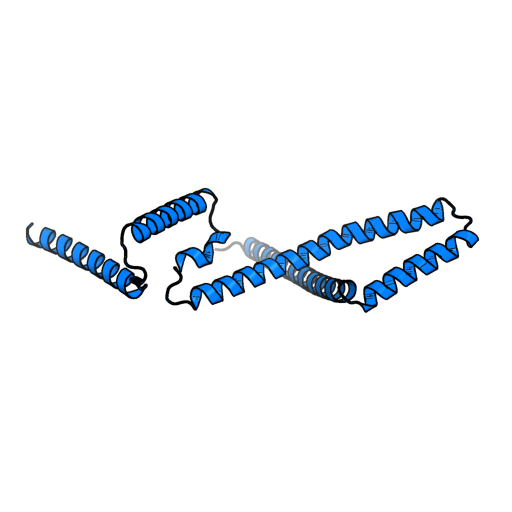 1.434 1.00 78.62 92 GLN A CA 1
ATOM 720 C C . GLN A 1 92 ? -4.409 1.613 1.433 1.00 78.62 92 GLN A C 1
ATOM 722 O O . GLN A 1 92 ? -5.543 1.742 1.906 1.00 78.62 92 GLN A O 1
ATOM 727 N N . SER A 1 93 ? -3.978 0.476 0.876 1.00 75.06 93 SER A N 1
ATOM 728 C CA . SER A 1 93 ? -4.756 -0.769 0.885 1.00 75.06 93 SER A CA 1
ATOM 729 C C . SER A 1 93 ? -4.895 -1.299 2.310 1.00 75.06 93 SER A C 1
ATOM 731 O O . SER A 1 93 ? -6.008 -1.502 2.783 1.00 75.06 93 SER A O 1
ATOM 733 N N . GLN A 1 94 ? -3.777 -1.396 3.033 1.00 75.81 94 GLN A N 1
ATOM 734 C CA . GLN A 1 94 ? -3.732 -1.879 4.411 1.00 75.81 94 GLN A CA 1
ATOM 735 C C . GLN A 1 94 ? -4.564 -1.008 5.354 1.00 75.81 94 GLN A C 1
ATOM 737 O O . GLN A 1 94 ? -5.316 -1.541 6.156 1.00 75.81 94 GLN A O 1
ATOM 742 N N . ASN A 1 95 ? -4.513 0.321 5.224 1.00 73.50 95 ASN A N 1
ATOM 743 C CA . ASN A 1 95 ? -5.305 1.216 6.071 1.00 73.50 95 ASN A CA 1
ATOM 744 C C . ASN A 1 95 ? -6.823 0.989 5.914 1.00 73.50 95 ASN A C 1
ATOM 746 O O . ASN A 1 95 ? -7.581 1.100 6.873 1.00 73.50 95 ASN A O 1
ATOM 750 N N . LYS A 1 96 ? -7.284 0.641 4.705 1.00 75.25 96 LYS A N 1
ATOM 751 C CA . LYS A 1 96 ? -8.692 0.288 4.470 1.00 75.25 96 LYS A CA 1
ATOM 752 C C . LYS A 1 96 ? -9.042 -1.097 5.004 1.00 75.25 96 LYS A C 1
ATOM 754 O O . LYS A 1 96 ? -10.114 -1.259 5.583 1.00 75.25 96 LYS A O 1
ATOM 759 N N . ASP A 1 97 ? -8.159 -2.068 4.796 1.00 78.19 97 ASP A N 1
ATOM 760 C CA . ASP A 1 97 ? -8.379 -3.447 5.232 1.00 78.19 97 ASP A CA 1
ATOM 761 C C . ASP A 1 97 ? -8.399 -3.548 6.763 1.00 78.19 97 ASP A C 1
ATOM 763 O O . ASP A 1 97 ? -9.283 -4.206 7.310 1.00 78.19 97 ASP A O 1
ATOM 767 N N . SER A 1 98 ? -7.519 -2.817 7.458 1.00 74.44 98 SER A N 1
ATOM 768 C CA . SER A 1 98 ? -7.540 -2.696 8.920 1.00 74.44 98 SER A CA 1
ATOM 769 C C . SER A 1 98 ? -8.888 -2.172 9.412 1.00 74.44 98 SER A C 1
ATOM 771 O O . SER A 1 98 ? -9.539 -2.849 10.198 1.00 74.44 98 SER A O 1
ATOM 773 N N . LEU A 1 99 ? -9.377 -1.044 8.882 1.00 74.44 99 LEU A N 1
ATOM 774 C CA . LEU A 1 99 ? -10.680 -0.486 9.271 1.00 74.44 99 LEU A CA 1
ATOM 775 C C . LEU A 1 99 ? -11.841 -1.467 9.021 1.00 74.44 99 LEU A C 1
ATOM 777 O O . LEU A 1 99 ? -12.772 -1.566 9.818 1.00 74.44 99 LEU A O 1
ATOM 781 N N . ALA A 1 100 ? -11.805 -2.210 7.913 1.00 73.75 100 ALA A N 1
ATOM 782 C CA . ALA A 1 100 ? -12.833 -3.202 7.609 1.00 73.75 100 ALA A CA 1
ATOM 783 C C . ALA A 1 100 ? -12.817 -4.385 8.591 1.00 73.75 100 ALA A C 1
ATOM 785 O O . ALA A 1 100 ? -13.881 -4.909 8.925 1.00 73.75 100 ALA A O 1
ATOM 786 N N . ILE A 1 101 ? -11.636 -4.811 9.052 1.00 78.81 101 ILE A N 1
ATOM 787 C CA . ILE A 1 101 ? -11.494 -5.837 10.093 1.00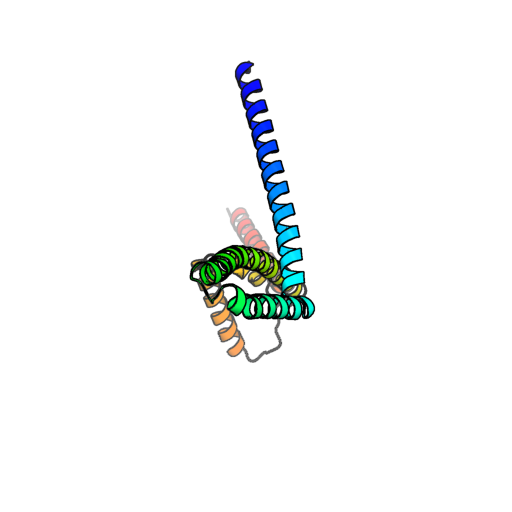 78.81 101 ILE A CA 1
ATOM 788 C C . ILE A 1 101 ? -12.091 -5.334 11.410 1.00 78.81 101 ILE A C 1
ATOM 790 O O . ILE A 1 101 ? -12.888 -6.056 12.005 1.00 78.81 101 ILE A O 1
ATOM 794 N N . GLN A 1 102 ? -11.781 -4.097 11.809 1.00 74.56 102 GLN A N 1
ATOM 795 C CA . GLN A 1 102 ? -12.316 -3.470 13.025 1.00 74.56 102 GLN A CA 1
ATOM 796 C C . GLN A 1 102 ? -13.845 -3.446 13.018 1.00 74.56 102 GLN A C 1
ATOM 798 O O . GLN A 1 102 ? -14.486 -3.942 13.939 1.00 74.56 102 GLN A O 1
ATOM 803 N N . LEU A 1 103 ? -14.446 -2.973 11.922 1.00 71.44 103 LEU A N 1
ATOM 804 C CA . LEU A 1 103 ? -15.902 -2.922 11.775 1.00 71.44 103 LEU A CA 1
ATOM 805 C C . LEU A 1 103 ? -16.552 -4.311 11.829 1.00 71.44 103 LEU A C 1
ATOM 807 O O . LEU A 1 103 ? -17.578 -4.480 12.480 1.00 71.44 103 LEU A O 1
ATOM 811 N N . LYS A 1 104 ? -15.959 -5.315 11.172 1.00 73.69 104 LYS A N 1
ATOM 812 C CA . LYS A 1 104 ? -16.468 -6.696 11.215 1.00 73.69 104 LYS A CA 1
ATOM 813 C C . LYS A 1 104 ? -16.366 -7.309 12.609 1.00 73.69 104 LYS A C 1
ATOM 815 O O . LYS A 1 104 ? -17.261 -8.048 13.005 1.00 73.69 104 LYS A O 1
ATOM 820 N N . LEU A 1 105 ? -15.282 -7.029 13.331 1.00 76.56 105 LEU A N 1
ATOM 821 C CA . LEU A 1 105 ? -15.091 -7.513 14.694 1.00 76.56 105 LEU A CA 1
ATOM 822 C C . LEU A 1 105 ? -16.078 -6.837 15.649 1.00 76.56 105 LEU A C 1
ATOM 824 O O . LEU A 1 105 ? -16.687 -7.517 16.465 1.00 76.56 105 LEU A O 1
ATOM 828 N N . ASN A 1 106 ? -16.299 -5.533 15.487 1.00 72.88 106 ASN A N 1
ATOM 829 C CA . ASN A 1 106 ? -17.283 -4.775 16.253 1.00 72.88 106 ASN A CA 1
ATOM 830 C C . ASN A 1 106 ? -18.702 -5.294 16.033 1.00 72.88 106 ASN A C 1
ATOM 832 O O . ASN A 1 106 ? -19.425 -5.467 17.007 1.00 72.88 106 ASN A O 1
ATOM 836 N N . GLU A 1 107 ? -19.078 -5.604 14.790 1.00 76.25 107 GLU A N 1
ATOM 837 C CA . GLU A 1 107 ? -20.369 -6.229 14.482 1.00 76.25 107 GLU A CA 1
ATOM 838 C C . GLU A 1 107 ? -20.499 -7.611 15.146 1.00 76.25 107 GLU A C 1
ATOM 840 O O . GLU A 1 107 ? -21.516 -7.904 15.767 1.00 76.25 107 GLU A O 1
ATOM 845 N N . LEU A 1 108 ? -19.453 -8.448 15.081 1.00 74.81 108 LEU A N 1
ATOM 846 C CA . LEU A 1 108 ? -19.459 -9.774 15.707 1.00 74.81 108 LEU A CA 1
ATOM 847 C C . LEU A 1 108 ? -19.572 -9.688 17.238 1.00 74.81 108 LEU A C 1
ATOM 849 O O . LEU A 1 108 ? -20.364 -10.414 17.831 1.00 74.81 108 LEU A O 1
ATOM 853 N N . ILE A 1 109 ? -18.815 -8.787 17.870 1.00 69.94 109 ILE A N 1
ATOM 854 C CA . ILE A 1 109 ? -18.865 -8.541 19.318 1.00 69.94 109 ILE A CA 1
ATOM 855 C C . ILE A 1 109 ? -20.232 -7.965 19.710 1.00 69.94 109 ILE A C 1
ATOM 857 O O . ILE A 1 109 ? -20.792 -8.390 20.709 1.00 69.94 109 ILE A O 1
ATOM 861 N N . ALA A 1 110 ? -20.802 -7.046 18.926 1.00 64.69 110 ALA A N 1
ATOM 862 C CA . ALA A 1 110 ? -22.141 -6.508 19.174 1.00 64.69 110 ALA A CA 1
ATOM 863 C C . ALA A 1 110 ? -23.241 -7.576 19.053 1.00 64.69 110 ALA A C 1
ATOM 865 O O . ALA A 1 110 ? -24.250 -7.497 19.749 1.00 64.69 110 ALA A O 1
ATOM 866 N N . SER A 1 111 ? -23.056 -8.556 18.161 1.00 68.62 111 SER A N 1
ATOM 867 C CA . SER A 1 111 ? -24.013 -9.646 17.933 1.00 68.62 111 SER A CA 1
ATOM 868 C C . SER A 1 111 ? -23.965 -10.759 18.988 1.00 68.62 111 SER A C 1
ATOM 870 O O . SER A 1 111 ? -24.866 -11.596 19.027 1.00 68.62 111 SER A O 1
ATOM 872 N N . ASP A 1 112 ? -22.939 -10.779 19.843 1.00 64.75 112 ASP A N 1
ATOM 873 C CA . ASP A 1 112 ? -22.809 -11.730 20.945 1.00 64.75 112 ASP A CA 1
ATOM 874 C C . ASP A 1 112 ? -23.404 -11.124 22.230 1.00 64.75 112 ASP A C 1
ATOM 876 O O . ASP A 1 112 ? -22.837 -10.214 22.832 1.00 64.75 112 ASP A O 1
ATOM 880 N N . GLU A 1 113 ? -24.555 -11.645 22.670 1.00 52.97 113 GLU A N 1
ATOM 881 C CA . GLU A 1 113 ? -25.317 -11.163 23.841 1.00 52.97 113 GLU A CA 1
ATOM 882 C C . GLU A 1 113 ? -24.533 -11.207 25.175 1.00 52.97 113 GLU A C 1
ATOM 884 O O . GLU A 1 113 ? -24.977 -10.635 26.175 1.00 52.97 113 GLU A O 1
ATOM 889 N N . ARG A 1 114 ? -23.366 -11.871 25.219 1.00 52.88 114 ARG A N 1
ATOM 890 C CA . ARG A 1 114 ? -22.484 -11.962 26.398 1.00 52.88 114 ARG A CA 1
ATOM 891 C C . ARG A 1 114 ? -21.201 -11.149 26.254 1.00 52.88 114 ARG A C 1
ATOM 893 O O . ARG A 1 114 ? -20.474 -10.984 27.240 1.00 52.88 114 ARG A O 1
ATOM 900 N N . ALA A 1 115 ? -20.894 -10.631 25.069 1.00 54.03 115 ALA A N 1
ATOM 901 C CA . ALA A 1 115 ? -19.725 -9.799 24.874 1.00 54.03 115 ALA A CA 1
ATOM 902 C C . ALA A 1 115 ? -20.004 -8.378 25.384 1.00 54.03 115 ALA A C 1
ATOM 904 O O . ALA A 1 115 ? -20.979 -7.718 25.033 1.00 54.03 115 ALA A O 1
ATOM 905 N N . SER A 1 116 ? -19.147 -7.886 26.281 1.00 53.22 116 SER A N 1
ATOM 906 C CA . SER A 1 116 ? -19.348 -6.563 26.867 1.00 53.22 116 SER A CA 1
ATOM 907 C C . SER A 1 116 ? -19.213 -5.491 25.786 1.00 53.22 116 SER A C 1
ATOM 909 O O . SER A 1 116 ? -18.123 -5.281 25.250 1.00 53.22 116 SER A O 1
ATOM 911 N N . ASN A 1 117 ? -20.292 -4.740 25.551 1.00 53.06 117 ASN A N 1
ATOM 912 C CA . ASN A 1 117 ? -20.364 -3.581 24.648 1.00 53.06 117 ASN A CA 1
ATOM 913 C C . ASN A 1 117 ? -19.223 -2.552 24.858 1.00 53.06 117 ASN A C 1
ATOM 915 O O . ASN A 1 117 ? -18.971 -1.696 24.018 1.00 53.06 117 ASN A O 1
ATOM 919 N N . ARG A 1 118 ? -18.513 -2.628 25.992 1.00 51.59 118 ARG A N 1
ATOM 920 C CA . ARG A 1 118 ? -17.377 -1.776 26.357 1.00 51.59 118 ARG A CA 1
ATOM 921 C C . ARG A 1 118 ? -16.056 -2.137 25.655 1.00 51.59 118 ARG A C 1
ATOM 923 O O . ARG A 1 118 ? -15.112 -1.363 25.758 1.00 51.59 118 ARG A O 1
ATOM 930 N N . LEU A 1 119 ? -15.970 -3.279 24.964 1.00 57.12 119 LEU A N 1
ATOM 931 C CA . LEU A 1 119 ? -14.787 -3.684 24.184 1.00 57.12 119 LEU A CA 1
ATOM 932 C C . LEU A 1 119 ? -14.864 -3.270 22.699 1.00 57.12 119 LEU A C 1
ATOM 934 O O . LEU A 1 119 ? -13.843 -3.249 22.022 1.00 57.12 119 LEU A O 1
ATOM 938 N N . ILE A 1 120 ? -16.056 -2.896 22.219 1.00 56.97 120 ILE A N 1
ATOM 939 C CA . ILE A 1 120 ? -16.369 -2.547 20.816 1.00 56.97 120 ILE A CA 1
ATOM 940 C C . ILE A 1 120 ? -15.654 -1.272 20.332 1.00 56.97 120 ILE A C 1
ATOM 942 O O . ILE A 1 120 ? -15.639 -0.964 19.147 1.00 56.97 120 ILE A O 1
ATOM 946 N N . VAL A 1 121 ? -15.030 -0.514 21.234 1.00 59.31 121 VAL A N 1
ATOM 947 C CA . VAL A 1 121 ? -14.358 0.755 20.904 1.00 59.31 121 VAL A CA 1
ATOM 948 C C . VAL A 1 121 ? -12.976 0.819 21.562 1.00 59.31 121 VAL A C 1
ATOM 950 O O . VAL A 1 121 ? -12.483 1.882 21.914 1.00 59.31 121 VAL A O 1
ATOM 953 N N . VAL A 1 122 ? -12.339 -0.339 21.784 1.00 67.00 122 VAL A N 1
ATOM 954 C CA . VAL A 1 122 ? -11.047 -0.401 22.489 1.00 67.00 122 VAL A CA 1
ATOM 955 C C . VAL A 1 122 ? -9.913 0.292 21.721 1.00 67.00 122 VAL A C 1
ATOM 957 O O . VAL A 1 122 ? -8.934 0.721 22.322 1.00 67.00 122 VAL A O 1
ATOM 960 N N . GLU A 1 123 ? -10.048 0.410 20.402 1.00 64.69 123 GLU A N 1
ATOM 961 C CA . GLU A 1 123 ? -9.024 0.943 19.497 1.00 64.69 123 GLU A CA 1
ATOM 962 C C . GLU A 1 123 ? -8.981 2.474 19.462 1.00 64.69 123 GLU A C 1
ATOM 964 O O . GLU A 1 123 ? -7.940 3.039 19.137 1.00 64.69 123 GLU A O 1
ATOM 969 N N . ASP A 1 124 ? -10.079 3.133 19.845 1.00 66.56 124 ASP A N 1
ATOM 970 C CA . ASP A 1 124 ? -10.158 4.595 19.955 1.00 66.56 124 ASP A CA 1
ATOM 971 C C . ASP A 1 124 ? -9.823 5.092 21.374 1.00 66.56 124 ASP A C 1
ATOM 973 O O . ASP A 1 124 ? -9.799 6.300 21.620 1.00 66.56 124 ASP A O 1
ATOM 977 N N . LEU A 1 125 ? -9.573 4.179 22.323 1.00 69.56 125 LEU A N 1
ATOM 978 C CA . LEU A 1 125 ? -9.193 4.539 23.686 1.00 69.56 125 LEU A CA 1
ATOM 979 C C . LEU A 1 125 ? -7.795 5.152 23.709 1.00 69.56 125 LEU A C 1
ATOM 981 O O . LEU A 1 125 ? -6.853 4.664 23.080 1.00 69.56 125 LEU A O 1
ATOM 985 N N . THR A 1 126 ? -7.633 6.186 24.526 1.00 72.31 126 THR A N 1
ATOM 986 C CA . THR A 1 126 ? -6.302 6.673 24.885 1.00 72.31 126 THR A CA 1
ATOM 987 C C . THR A 1 126 ? -5.545 5.614 25.693 1.00 72.31 126 THR A C 1
ATOM 989 O O . THR A 1 126 ? -6.133 4.710 26.293 1.00 72.31 126 THR A O 1
ATOM 992 N N . GLN A 1 127 ? -4.215 5.725 25.742 1.00 74.94 127 GLN A N 1
ATOM 993 C CA . GLN A 1 127 ? -3.366 4.763 26.453 1.00 74.94 127 GLN A CA 1
ATOM 994 C C . GLN A 1 127 ? -3.772 4.596 27.931 1.00 74.94 127 GLN A C 1
ATOM 996 O O . GLN A 1 127 ? -3.816 3.475 28.441 1.00 74.94 127 GLN A O 1
ATOM 1001 N N . ASP A 1 128 ? -4.119 5.700 28.599 1.00 74.06 128 ASP A N 1
ATOM 1002 C CA . ASP A 1 128 ? -4.530 5.707 30.006 1.00 74.06 128 ASP A CA 1
ATOM 1003 C C . ASP A 1 128 ? -5.883 5.002 30.208 1.00 74.06 128 ASP A C 1
ATOM 1005 O O . ASP A 1 128 ? -6.072 4.241 31.163 1.00 74.06 128 ASP A O 1
ATOM 1009 N N . GLU A 1 129 ? -6.825 5.201 29.281 1.00 71.50 129 GLU A N 1
ATOM 1010 C CA . GLU A 1 129 ? -8.130 4.534 29.293 1.00 71.50 129 GLU A CA 1
ATOM 1011 C C . GLU A 1 129 ? -8.001 3.032 29.008 1.00 71.50 129 GLU A C 1
ATOM 1013 O O . GLU A 1 129 ? -8.672 2.217 29.652 1.00 71.50 129 GLU A O 1
ATOM 1018 N N . LEU A 1 130 ? -7.092 2.646 28.108 1.00 79.94 130 LEU A N 1
ATOM 1019 C CA . LEU A 1 130 ? -6.782 1.249 27.811 1.00 79.94 130 LEU A CA 1
ATOM 1020 C C . LEU A 1 130 ? -6.177 0.535 29.029 1.00 79.94 130 LEU A C 1
ATOM 1022 O O . LEU A 1 130 ? -6.561 -0.596 29.346 1.00 79.94 130 LEU A O 1
ATOM 1026 N N . GLU A 1 131 ? -5.272 1.191 29.760 1.00 75.56 131 GLU A N 1
ATOM 1027 C CA . GLU A 1 131 ? -4.733 0.657 31.013 1.00 75.56 131 GLU A CA 1
ATOM 1028 C C . GLU A 1 131 ? -5.807 0.484 32.089 1.00 75.56 131 GLU A C 1
ATOM 1030 O O . GLU A 1 131 ? -5.814 -0.527 32.803 1.00 75.56 131 GLU A O 1
ATOM 1035 N N . LEU A 1 132 ? -6.717 1.451 32.217 1.00 76.75 132 LEU A N 1
ATOM 1036 C CA . LEU A 1 132 ? -7.830 1.381 33.160 1.00 76.75 132 LEU A CA 1
ATOM 1037 C C . LEU A 1 132 ? -8.764 0.209 32.820 1.00 76.75 132 LEU A C 1
ATOM 1039 O O . LEU A 1 132 ? -9.126 -0.574 33.704 1.00 76.75 132 LEU A O 1
ATOM 1043 N N . LEU A 1 133 ? -9.105 0.047 31.538 1.00 76.44 133 LEU A N 1
ATOM 1044 C CA . LEU A 1 133 ? -9.943 -1.047 31.053 1.00 76.44 133 LEU A CA 1
ATOM 1045 C C . LEU A 1 133 ? -9.275 -2.410 31.281 1.00 76.44 133 LEU A C 1
ATOM 1047 O O . LEU A 1 133 ? -9.923 -3.341 31.766 1.00 76.44 133 LEU A O 1
ATOM 1051 N N . LYS A 1 134 ? -7.965 -2.514 31.024 1.00 75.56 134 LYS A N 1
ATOM 1052 C CA . LYS A 1 134 ? -7.163 -3.709 31.320 1.00 75.56 134 LYS A CA 1
ATOM 1053 C C . LYS A 1 134 ? -7.191 -4.050 32.812 1.00 75.56 134 LYS A C 1
ATOM 1055 O O . LYS A 1 134 ? -7.449 -5.199 33.166 1.00 75.56 134 LYS A O 1
ATOM 1060 N N . LYS A 1 135 ? -6.964 -3.069 33.697 1.00 75.69 135 LYS A N 1
ATOM 1061 C CA . LYS A 1 135 ? -7.014 -3.264 35.161 1.00 75.69 135 LYS A CA 1
ATOM 1062 C C . LYS A 1 135 ? -8.395 -3.731 35.623 1.00 75.69 135 LYS A C 1
ATOM 1064 O O . LYS A 1 135 ? -8.478 -4.623 36.465 1.00 75.69 135 LYS A O 1
ATOM 1069 N N . PHE A 1 136 ? -9.466 -3.176 35.054 1.00 72.56 136 PHE A N 1
ATOM 1070 C CA . PHE A 1 136 ? -10.830 -3.621 35.335 1.00 72.56 136 PHE A CA 1
ATOM 1071 C C . PHE A 1 136 ? -11.038 -5.091 34.944 1.00 72.56 136 PHE A C 1
ATOM 1073 O O . PHE A 1 136 ? -11.537 -5.865 35.757 1.00 72.56 136 PHE A O 1
ATOM 1080 N N . TYR A 1 137 ? -10.646 -5.492 33.730 1.00 68.19 137 TYR A N 1
ATOM 1081 C CA . TYR A 1 137 ? -10.855 -6.860 33.236 1.00 68.19 137 TYR A CA 1
ATOM 1082 C C . TYR A 1 137 ? -10.012 -7.905 33.965 1.00 68.19 137 TYR A C 1
ATOM 1084 O O . TYR A 1 137 ? -10.511 -8.993 34.241 1.00 68.19 137 TYR A O 1
ATOM 1092 N N . ILE A 1 138 ? -8.769 -7.574 34.327 1.00 75.62 138 ILE A N 1
ATOM 1093 C CA . ILE A 1 138 ? -7.934 -8.439 35.176 1.00 75.62 138 ILE A CA 1
ATOM 1094 C C . ILE A 1 138 ? -8.641 -8.682 36.509 1.00 75.62 138 ILE A C 1
ATOM 1096 O O . ILE A 1 138 ? -8.781 -9.822 36.936 1.00 75.62 138 ILE A O 1
ATOM 1100 N N . ARG A 1 139 ? -9.166 -7.618 37.124 1.00 73.44 139 ARG A N 1
ATOM 1101 C CA . ARG A 1 139 ? -9.874 -7.729 38.398 1.00 73.44 139 ARG A CA 1
ATOM 1102 C C . ARG A 1 139 ? -11.175 -8.517 38.278 1.00 73.44 139 ARG A C 1
ATOM 1104 O O . ARG A 1 139 ? -11.480 -9.296 39.170 1.00 73.44 139 ARG A O 1
ATOM 1111 N N . LEU A 1 140 ? -11.912 -8.352 37.180 1.00 69.94 140 LEU A N 1
ATOM 1112 C CA . LEU A 1 140 ? -13.110 -9.142 36.897 1.00 69.94 140 LEU A CA 1
ATOM 1113 C C . LEU A 1 140 ? -12.769 -10.630 36.711 1.00 69.94 140 LEU A C 1
ATOM 1115 O O . LEU A 1 140 ? -13.461 -11.483 37.252 1.00 69.94 140 LEU A O 1
ATOM 1119 N N . SER A 1 141 ? -11.678 -10.937 36.002 1.00 68.81 141 SER A N 1
ATOM 1120 C CA . SER A 1 141 ? -11.192 -12.309 35.808 1.00 68.81 141 SER A CA 1
ATOM 1121 C C . SER A 1 141 ? -10.758 -12.956 37.122 1.00 68.81 141 SER A C 1
ATOM 1123 O O . SER A 1 141 ? -11.079 -14.115 37.360 1.00 68.81 141 SER A O 1
ATOM 1125 N N . ASP A 1 142 ? -10.068 -12.219 37.992 1.00 73.69 142 ASP A N 1
ATOM 1126 C CA . ASP A 1 142 ? -9.658 -12.728 39.304 1.00 73.69 142 ASP A CA 1
ATOM 1127 C C . ASP A 1 142 ? -10.863 -12.988 40.216 1.00 73.69 142 ASP A C 1
ATOM 1129 O O . ASP A 1 142 ? -10.912 -14.012 40.899 1.00 73.69 142 ASP A O 1
ATOM 1133 N N . LEU A 1 143 ? -11.872 -12.115 40.184 1.00 68.75 143 LEU A N 1
ATOM 1134 C CA . LEU A 1 143 ? -13.125 -12.325 40.913 1.00 68.75 143 LEU A CA 1
ATOM 1135 C C . LEU A 1 143 ? -13.886 -13.549 40.375 1.00 68.75 143 LEU A C 1
ATOM 1137 O O . LEU A 1 143 ? -14.258 -14.414 41.161 1.00 68.75 143 LEU A O 1
ATOM 1141 N N . ALA A 1 144 ? -13.999 -13.697 39.053 1.00 60.22 144 ALA A N 1
ATOM 1142 C CA . ALA A 1 144 ? -14.632 -14.853 38.410 1.00 60.22 144 ALA A CA 1
ATOM 1143 C C . ALA A 1 144 ? -13.856 -16.173 38.591 1.00 60.22 144 ALA A C 1
ATOM 1145 O O . ALA A 1 144 ? -14.432 -17.244 38.480 1.00 60.22 144 ALA A O 1
ATOM 1146 N N . LYS A 1 145 ? -12.546 -16.134 38.869 1.00 63.62 145 LYS A N 1
ATOM 1147 C CA . LYS A 1 145 ? -11.781 -17.326 39.291 1.00 63.62 145 LYS A CA 1
ATOM 1148 C C . LYS A 1 145 ? -12.035 -17.698 40.750 1.00 63.62 145 LYS A C 1
ATOM 1150 O O . LYS A 1 145 ? -11.821 -18.845 41.131 1.00 63.62 145 LYS A O 1
ATOM 1155 N N . THR A 1 146 ? -12.410 -16.717 41.567 1.00 63.69 146 THR A N 1
ATOM 1156 C CA . THR A 1 146 ? -12.671 -16.896 43.000 1.00 63.69 146 THR A CA 1
ATOM 1157 C C . THR A 1 146 ? -14.098 -17.400 43.234 1.00 63.69 146 THR A C 1
ATOM 1159 O O . THR A 1 146 ? -14.342 -18.170 44.162 1.00 63.69 146 THR A O 1
ATOM 1162 N N . GLU A 1 147 ? -15.029 -17.024 42.360 1.00 53.66 147 GLU A N 1
ATOM 1163 C CA . GLU A 1 147 ? -16.384 -17.566 42.291 1.00 53.66 147 GLU A CA 1
ATOM 1164 C C . GLU A 1 147 ? -16.383 -18.779 41.350 1.00 53.66 147 GLU A C 1
ATOM 1166 O O . GLU A 1 147 ? -16.277 -18.645 40.140 1.00 53.66 147 GLU A O 1
ATOM 1171 N N . ASN A 1 148 ? -16.447 -19.993 41.901 1.00 46.25 148 ASN A N 1
ATOM 1172 C CA . ASN A 1 148 ? -16.458 -21.255 41.149 1.00 46.25 148 ASN A CA 1
ATOM 1173 C C . ASN A 1 148 ? -17.792 -21.485 40.401 1.00 46.25 148 ASN A C 1
ATOM 1175 O O . ASN A 1 148 ? -18.427 -22.526 40.565 1.00 46.25 148 ASN A O 1
ATOM 1179 N N . ASP A 1 149 ? -18.244 -20.504 39.625 1.00 49.84 149 ASP A N 1
ATOM 1180 C CA . ASP A 1 149 ? -19.445 -20.583 38.804 1.00 49.84 149 ASP A CA 1
ATOM 1181 C C . ASP A 1 149 ? -19.134 -20.085 37.389 1.00 49.84 149 ASP A C 1
ATOM 1183 O O . ASP A 1 149 ? -19.146 -18.897 37.072 1.00 49.84 149 ASP A O 1
ATOM 1187 N N . LEU A 1 150 ? -18.807 -21.038 36.517 1.00 50.84 150 LEU A N 1
ATOM 1188 C CA . LEU A 1 150 ? -18.405 -20.795 35.132 1.00 50.84 150 LEU A CA 1
ATOM 1189 C C . LEU A 1 150 ? -19.587 -20.352 34.239 1.00 50.84 150 LEU A C 1
ATOM 1191 O O . LEU A 1 150 ? -19.405 -20.185 33.035 1.00 50.84 150 LEU A O 1
ATOM 1195 N N . HIS A 1 151 ? -20.800 -20.188 34.787 1.00 45.47 151 HIS A N 1
ATOM 1196 C CA . HIS A 1 151 ? -22.024 -19.969 34.008 1.00 45.47 151 HIS A CA 1
ATOM 1197 C C . HIS A 1 151 ? -22.947 -18.835 34.489 1.00 45.47 151 HIS A C 1
ATOM 1199 O O . HIS A 1 151 ? -24.033 -18.679 33.927 1.00 45.47 151 HIS A O 1
ATOM 1205 N N . SER A 1 152 ? -22.516 -17.972 35.411 1.00 47.28 152 SER A N 1
ATOM 1206 C CA . SER A 1 152 ? -23.237 -16.723 35.701 1.00 47.28 152 SER A CA 1
ATOM 1207 C C . SER A 1 152 ? -22.798 -15.613 34.736 1.00 47.28 152 SER A C 1
ATOM 1209 O O . SER A 1 152 ? -21.964 -14.759 35.036 1.00 47.28 152 SER A O 1
ATOM 1211 N N . SER A 1 153 ? -23.315 -15.651 33.506 1.00 43.84 153 SER A N 1
ATOM 1212 C CA . SER A 1 153 ? -23.240 -14.496 32.607 1.00 43.84 153 SER A CA 1
ATOM 1213 C C . SER A 1 153 ? -24.280 -13.478 33.069 1.00 43.84 153 SER A C 1
ATOM 1215 O O . SER A 1 153 ? -25.444 -13.608 32.705 1.00 43.84 153 SER A O 1
ATOM 1217 N N . HIS A 1 154 ? -23.877 -12.492 33.875 1.00 48.81 154 HIS A N 1
ATOM 1218 C CA . HIS A 1 154 ? -24.720 -11.329 34.157 1.00 48.81 154 HIS A CA 1
ATOM 1219 C C . HIS A 1 154 ? -25.004 -10.621 32.827 1.00 48.81 154 HIS A C 1
ATOM 1221 O O . HIS A 1 154 ? -24.125 -9.956 32.269 1.00 48.81 154 HIS A O 1
ATOM 1227 N N . SER A 1 155 ? -26.195 -10.839 32.269 1.00 56.53 155 SER A N 1
ATOM 1228 C CA . SER A 1 155 ? -26.608 -10.217 31.015 1.00 56.53 155 SER A CA 1
ATOM 1229 C C . SER A 1 155 ? -26.683 -8.698 31.193 1.00 56.53 155 SER A C 1
ATOM 1231 O O . SER A 1 155 ? -26.809 -8.172 32.304 1.00 56.53 155 SER A O 1
ATOM 1233 N N . VAL A 1 156 ? -26.604 -7.960 30.085 1.00 50.19 156 VAL A N 1
ATOM 1234 C CA . VAL A 1 156 ? -26.783 -6.496 30.073 1.00 50.19 156 VAL A CA 1
ATOM 1235 C C . VAL A 1 156 ? -28.122 -6.078 30.703 1.00 50.19 156 VAL A C 1
ATOM 1237 O O . VAL A 1 156 ? -28.214 -4.984 31.271 1.00 50.19 156 VAL A O 1
ATOM 1240 N N . ASP A 1 157 ? -29.119 -6.963 30.678 1.00 50.62 157 ASP A N 1
ATOM 1241 C CA . ASP A 1 157 ? -30.411 -6.761 31.332 1.00 50.62 157 ASP A CA 1
ATOM 1242 C C . ASP A 1 157 ? -30.264 -6.672 32.857 1.00 50.62 157 ASP A C 1
ATOM 1244 O O . ASP A 1 157 ? -30.775 -5.738 33.466 1.00 50.62 157 ASP A O 1
ATOM 1248 N N . GLU A 1 158 ? -29.447 -7.524 33.481 1.00 55.88 158 GLU A N 1
ATOM 1249 C CA . GLU A 1 158 ? -29.250 -7.516 34.937 1.00 55.88 158 GLU A CA 1
ATOM 1250 C C . GLU A 1 158 ? -28.446 -6.290 35.413 1.00 55.88 158 GLU A C 1
ATOM 1252 O O . GLU A 1 158 ? -28.716 -5.706 36.469 1.00 55.88 158 GLU A O 1
ATOM 1257 N N . ALA A 1 159 ? -27.492 -5.822 34.599 1.00 56.22 159 ALA A N 1
ATOM 1258 C CA . ALA A 1 159 ? -26.780 -4.569 34.853 1.00 56.22 159 ALA A CA 1
ATOM 1259 C C . ALA A 1 159 ? -27.690 -3.337 34.681 1.00 56.22 159 ALA A C 1
ATOM 1261 O O . ALA A 1 159 ? -27.570 -2.371 35.447 1.00 56.22 159 ALA A O 1
ATOM 1262 N N . SER A 1 160 ? -28.606 -3.369 33.708 1.00 56.47 160 SER A N 1
ATOM 1263 C CA . SER A 1 160 ? -29.594 -2.310 33.470 1.00 56.47 160 SER A CA 1
ATOM 1264 C C . SER A 1 160 ? -30.641 -2.261 34.580 1.00 56.47 160 SER A C 1
ATOM 1266 O O . SER A 1 160 ? -30.943 -1.171 35.074 1.00 56.47 160 SER A O 1
ATOM 1268 N N . ASP A 1 161 ? -31.102 -3.418 35.049 1.00 60.28 161 ASP A N 1
ATOM 1269 C CA . ASP A 1 161 ? -32.021 -3.557 36.177 1.00 60.28 161 ASP A CA 1
ATOM 1270 C C . ASP A 1 161 ? -31.370 -3.103 37.484 1.00 60.28 161 ASP A C 1
ATOM 1272 O O . ASP A 1 161 ? -31.969 -2.343 38.248 1.00 60.28 161 ASP A O 1
ATOM 1276 N N . LEU A 1 162 ? -30.100 -3.449 37.721 1.00 64.38 162 LEU A N 1
ATOM 1277 C CA . LEU A 1 162 ? -29.355 -2.967 38.885 1.00 64.38 162 LEU A CA 1
ATOM 1278 C C . LEU A 1 162 ? -29.116 -1.451 38.826 1.00 64.38 162 LEU A C 1
ATOM 1280 O O . LEU A 1 162 ? -29.182 -0.768 39.854 1.00 64.38 162 LEU A O 1
ATOM 1284 N N . HIS A 1 163 ? -28.832 -0.899 37.643 1.00 67.31 163 HIS A N 1
ATOM 1285 C CA . HIS A 1 163 ? -28.661 0.541 37.469 1.00 67.31 163 HIS A CA 1
ATOM 1286 C C . HIS A 1 163 ? -29.986 1.292 37.658 1.00 67.31 163 HIS A C 1
ATOM 1288 O O . HIS A 1 163 ? -30.015 2.306 38.361 1.00 67.31 163 HIS A O 1
ATOM 1294 N N . GLN A 1 164 ? -31.093 0.775 37.115 1.00 69.56 164 GLN A N 1
ATOM 1295 C CA . GLN A 1 164 ? -32.430 1.312 37.371 1.00 69.56 164 GLN A CA 1
ATOM 1296 C C . GLN A 1 164 ? -32.797 1.210 38.850 1.00 69.56 164 GLN A C 1
ATOM 1298 O O . GLN A 1 164 ? -33.240 2.201 39.426 1.00 69.56 164 GLN A O 1
ATOM 1303 N N . TYR A 1 165 ? -32.533 0.078 39.502 1.00 68.38 165 TYR A N 1
ATOM 1304 C CA . TYR A 1 165 ? -32.768 -0.104 40.932 1.00 68.38 165 TYR A CA 1
ATOM 1305 C C . TYR A 1 165 ? -31.971 0.901 41.774 1.00 68.38 165 TYR A C 1
ATOM 1307 O O . TYR A 1 165 ? -32.526 1.562 42.656 1.00 68.38 165 TYR A O 1
ATOM 1315 N N . LYS A 1 166 ? -30.677 1.093 41.482 1.00 74.81 166 LYS A N 1
ATOM 1316 C CA . LYS A 1 166 ? -29.837 2.095 42.161 1.00 74.81 166 LYS A CA 1
ATOM 1317 C C . LYS A 1 166 ? -30.339 3.517 41.920 1.00 74.81 166 LYS A C 1
ATOM 1319 O O . LYS A 1 166 ? -30.396 4.299 42.861 1.00 74.81 166 LYS A O 1
ATOM 1324 N N . ARG A 1 167 ? -30.754 3.861 40.700 1.00 74.06 167 ARG A N 1
ATOM 1325 C CA . ARG A 1 167 ? -31.293 5.192 40.376 1.00 74.06 167 ARG A CA 1
ATOM 1326 C C . ARG A 1 167 ? -32.627 5.459 41.079 1.00 74.06 167 ARG A C 1
ATOM 1328 O O . ARG A 1 167 ? -32.795 6.516 41.685 1.00 74.06 167 ARG A O 1
ATOM 1335 N N . ASN A 1 168 ? -33.530 4.483 41.060 1.00 74.75 168 ASN A N 1
ATOM 1336 C CA . ASN A 1 168 ? -34.854 4.579 41.673 1.00 74.75 168 ASN A CA 1
ATOM 1337 C C . ASN A 1 168 ? -34.749 4.634 43.206 1.00 74.75 168 ASN A C 1
ATOM 1339 O O . ASN A 1 168 ? -35.398 5.461 43.843 1.00 74.75 168 ASN A O 1
ATOM 1343 N N . SER A 1 169 ? -33.873 3.825 43.811 1.00 74.00 169 SER A N 1
ATOM 1344 C CA . SER A 1 169 ? -33.608 3.878 45.258 1.00 74.00 169 SER A CA 1
ATOM 1345 C C . SER A 1 169 ? -32.945 5.191 45.682 1.00 74.00 169 SER A C 1
ATOM 1347 O O . SER A 1 169 ? -33.280 5.736 46.736 1.00 74.00 169 SER A O 1
ATOM 1349 N N . HIS A 1 170 ? -32.061 5.755 44.855 1.00 72.19 170 HIS A N 1
ATOM 1350 C CA . HIS A 1 170 ? -31.446 7.051 45.136 1.00 72.19 170 HIS A CA 1
ATOM 1351 C C . HIS A 1 170 ? -32.453 8.209 45.043 1.00 72.19 170 HIS A C 1
ATOM 1353 O O . HIS A 1 170 ? -32.397 9.122 45.870 1.00 72.19 170 HIS A O 1
ATOM 1359 N N . GLN A 1 171 ? -33.393 8.161 44.092 1.00 73.75 171 GLN A N 1
ATOM 1360 C CA . GLN A 1 171 ? -34.499 9.123 43.996 1.00 73.75 171 GLN A CA 1
ATOM 1361 C C . GLN A 1 171 ? -35.456 9.015 45.190 1.00 73.75 171 GLN A C 1
ATOM 1363 O O . GLN A 1 171 ? -35.717 10.024 45.844 1.00 73.75 171 GLN A O 1
ATOM 1368 N N . ALA A 1 172 ? -35.882 7.801 45.556 1.00 73.25 172 ALA A N 1
ATOM 1369 C CA . ALA A 1 172 ? -36.756 7.574 46.710 1.00 73.25 172 ALA A CA 1
ATOM 1370 C C . ALA A 1 172 ? -36.128 8.074 48.025 1.00 73.25 172 ALA A C 1
ATOM 1372 O O . ALA A 1 172 ? -36.803 8.651 48.880 1.00 73.25 172 ALA A O 1
ATOM 1373 N N . ARG A 1 173 ? -34.807 7.913 48.184 1.00 71.19 173 ARG A N 1
ATOM 1374 C CA . ARG A 1 173 ? -34.087 8.401 49.369 1.00 71.19 173 ARG A CA 1
ATOM 1375 C C . ARG A 1 173 ? -34.049 9.929 49.446 1.00 71.19 173 ARG A C 1
ATOM 1377 O O . ARG A 1 173 ? -34.158 10.479 50.539 1.00 71.19 173 ARG A O 1
ATOM 1384 N N . ILE A 1 174 ? -33.926 10.610 48.306 1.00 77.06 174 ILE A N 1
ATOM 1385 C CA . ILE A 1 174 ? -33.958 12.078 48.228 1.00 77.06 174 ILE A CA 1
ATOM 1386 C C . ILE A 1 174 ? -35.366 12.611 48.535 1.00 77.06 174 ILE A C 1
ATOM 1388 O O . ILE A 1 174 ? -35.501 13.604 49.250 1.00 77.06 174 ILE A O 1
ATOM 1392 N N . GLU A 1 175 ? -36.418 11.946 48.060 1.00 75.56 175 GLU A N 1
ATOM 1393 C CA . GLU A 1 175 ? -37.805 12.323 48.365 1.00 75.56 175 GLU A CA 1
ATOM 1394 C C . GLU A 1 175 ? -38.152 12.151 49.848 1.00 75.56 175 GLU A C 1
ATOM 1396 O O . GLU A 1 175 ? -38.760 13.039 50.450 1.00 75.56 175 GLU A O 1
ATOM 1401 N N . LEU A 1 176 ? -37.703 11.059 50.475 1.00 76.12 176 LEU A N 1
ATOM 1402 C CA . LEU A 1 176 ? -37.878 10.841 51.914 1.00 76.12 176 LEU A CA 1
ATOM 1403 C C . LEU A 1 176 ? -37.172 11.910 52.758 1.00 76.12 176 LEU A C 1
ATOM 1405 O O . LEU A 1 176 ? -37.715 12.333 53.778 1.00 76.12 176 LEU A O 1
ATOM 1409 N N . MET A 1 177 ? -35.995 12.380 52.332 1.00 74.06 177 MET A N 1
ATOM 1410 C CA . MET A 1 177 ? -35.299 13.483 53.005 1.00 74.06 177 MET A CA 1
ATOM 1411 C C . MET A 1 177 ? -36.046 14.814 52.860 1.00 74.06 177 MET A C 1
ATOM 1413 O O . MET A 1 177 ? -36.085 15.582 53.816 1.00 74.06 177 MET A O 1
ATOM 1417 N N . LYS A 1 178 ? -36.695 15.067 51.716 1.00 69.31 178 LYS A N 1
ATOM 1418 C CA . LYS A 1 178 ? -37.516 16.272 51.506 1.00 69.31 178 LYS A CA 1
ATOM 1419 C C . LYS A 1 178 ? -38.822 16.268 52.301 1.00 69.31 178 LYS A C 1
ATOM 1421 O O . LYS A 1 178 ? -39.268 17.328 52.704 1.00 69.31 178 LYS A O 1
ATOM 1426 N N . LYS A 1 179 ? -39.432 15.100 52.530 1.00 65.19 179 LYS A N 1
ATOM 1427 C CA . LYS A 1 179 ? -40.699 14.970 53.278 1.00 65.19 179 LYS A CA 1
ATOM 1428 C C . LYS A 1 179 ? -40.524 15.054 54.803 1.00 65.19 179 LYS A C 1
ATOM 1430 O O . LYS A 1 179 ? -41.503 15.213 55.524 1.00 65.19 179 LYS A O 1
ATOM 1435 N N . LYS A 1 180 ? -39.292 14.880 55.291 1.00 56.59 180 LYS A N 1
ATOM 1436 C CA . LYS A 1 180 ? -38.936 14.921 56.719 1.00 56.59 180 LYS A CA 1
ATOM 1437 C C . LYS A 1 180 ? -38.363 16.282 57.159 1.00 56.59 180 LYS A C 1
ATOM 1439 O O . LYS A 1 180 ? -38.033 16.432 58.333 1.00 56.59 180 LYS A O 1
ATOM 1444 N N . SER A 1 181 ? -38.234 17.228 56.225 1.00 48.41 181 SER A N 1
ATOM 1445 C CA . SER A 1 181 ? -37.900 18.639 56.460 1.00 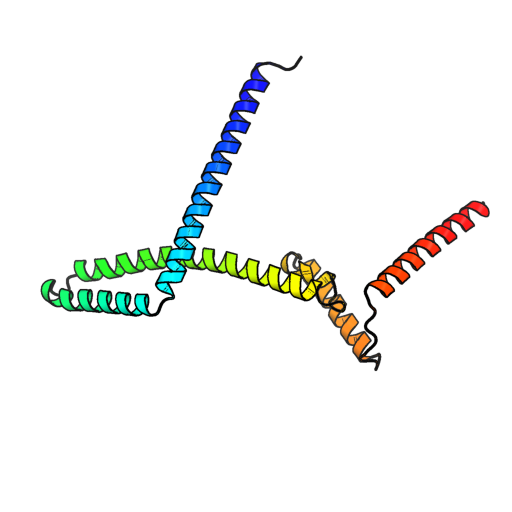48.41 181 SER A CA 1
ATOM 1446 C C . SER A 1 181 ? -39.147 19.503 56.344 1.00 48.41 181 SER A C 1
ATOM 1448 O O . SER A 1 181 ? -39.080 20.620 56.896 1.00 48.41 181 SER A O 1
#

InterPro domains:
  IPR007251 Low affinity iron permease, Fet4 [PF04120] (31-157)